Protein AF-A0A925KV18-F1 (afdb_monomer_lite)

Radius of gyration: 25.01 Å; chains: 1; bounding box: 55×24×75 Å

Structure (mmCIF, N/CA/C/O backbone):
data_AF-A0A925KV18-F1
#
_entry.id   AF-A0A925KV18-F1
#
loop_
_atom_site.group_PDB
_atom_site.id
_atom_site.type_symbol
_atom_site.label_atom_id
_atom_site.label_alt_id
_atom_site.label_comp_id
_atom_site.label_asym_id
_atom_site.label_entity_id
_atom_site.label_seq_id
_atom_site.pdbx_PDB_ins_code
_atom_site.Cartn_x
_atom_site.Cartn_y
_atom_site.Cartn_z
_atom_site.occupancy
_atom_site.B_iso_or_equiv
_atom_site.auth_seq_id
_atom_site.auth_comp_id
_atom_site.auth_asym_id
_atom_site.auth_atom_id
_atom_site.pdbx_PDB_model_num
ATOM 1 N N . MET A 1 1 ? -30.798 6.979 -1.881 1.00 55.16 1 MET A N 1
ATOM 2 C CA . MET A 1 1 ? -29.354 7.297 -1.995 1.00 55.16 1 MET A CA 1
ATOM 3 C C . MET A 1 1 ? -28.485 6.594 -0.942 1.00 55.16 1 MET A C 1
ATOM 5 O O . MET A 1 1 ? -27.415 6.142 -1.318 1.00 55.16 1 MET A O 1
ATOM 9 N N . LYS A 1 2 ? -28.933 6.405 0.317 1.00 57.59 2 LYS A N 1
ATOM 10 C CA . LYS A 1 2 ? -28.170 5.677 1.364 1.00 57.59 2 LYS A CA 1
ATOM 11 C C . LYS A 1 2 ? -27.726 4.251 0.977 1.00 57.59 2 LYS A C 1
ATOM 13 O O . LYS A 1 2 ? -26.569 3.913 1.178 1.00 57.59 2 LYS A O 1
ATOM 18 N N . ASN A 1 3 ? -28.582 3.486 0.293 1.00 68.75 3 ASN A N 1
ATOM 19 C CA . ASN A 1 3 ? -28.253 2.116 -0.140 1.00 68.75 3 ASN A CA 1
ATOM 20 C C . ASN A 1 3 ? -27.078 2.021 -1.129 1.00 68.75 3 ASN A C 1
ATOM 22 O O . ASN A 1 3 ? -26.463 0.965 -1.239 1.00 68.75 3 ASN A O 1
ATOM 26 N N . PHE A 1 4 ? -26.787 3.085 -1.887 1.00 78.06 4 PHE A N 1
ATOM 27 C CA . PHE A 1 4 ? -25.653 3.084 -2.814 1.00 78.06 4 PHE A CA 1
ATOM 28 C C . PHE A 1 4 ? -24.344 3.359 -2.075 1.00 78.06 4 PHE A C 1
ATOM 30 O O . PHE A 1 4 ? -23.374 2.649 -2.305 1.00 78.06 4 PHE A O 1
ATOM 37 N N . ALA A 1 5 ? -24.347 4.321 -1.147 1.00 78.38 5 ALA A N 1
ATOM 38 C CA . ALA A 1 5 ? -23.190 4.627 -0.307 1.00 78.38 5 ALA A CA 1
ATOM 39 C C . ALA A 1 5 ? -22.775 3.417 0.545 1.00 78.38 5 ALA A C 1
ATOM 41 O O . ALA A 1 5 ? -21.623 3.013 0.478 1.00 78.38 5 ALA A O 1
ATOM 42 N N . GLN A 1 6 ? -23.730 2.753 1.209 1.00 80.44 6 GLN A N 1
ATOM 43 C CA . GLN A 1 6 ? -23.456 1.540 1.995 1.00 80.44 6 GLN A CA 1
ATOM 44 C C . GLN A 1 6 ? -22.924 0.389 1.128 1.00 80.44 6 GLN A C 1
ATOM 46 O O . GLN A 1 6 ? -21.993 -0.313 1.508 1.00 80.44 6 GLN A O 1
ATOM 51 N N . LYS A 1 7 ? -23.465 0.198 -0.086 1.00 78.06 7 LYS A N 1
ATOM 52 C CA . LYS A 1 7 ? -22.910 -0.792 -1.024 1.00 78.06 7 LYS A CA 1
ATOM 53 C C . LYS A 1 7 ? -21.489 -0.446 -1.467 1.00 78.06 7 LYS A C 1
ATOM 55 O O . LYS A 1 7 ? -20.700 -1.362 -1.691 1.00 78.06 7 LYS A O 1
ATOM 60 N N . LEU A 1 8 ? -21.181 0.840 -1.625 1.00 85.69 8 LEU A N 1
ATOM 61 C CA . LEU A 1 8 ? -19.851 1.306 -2.003 1.00 85.69 8 LEU A CA 1
ATOM 62 C C . LEU A 1 8 ? -18.850 1.095 -0.862 1.00 85.69 8 LEU A C 1
ATOM 64 O O . LEU A 1 8 ? -17.759 0.600 -1.121 1.00 85.69 8 LEU A O 1
ATOM 68 N N . GLU A 1 9 ? -19.246 1.400 0.376 1.00 84.56 9 GLU A N 1
ATOM 69 C CA . GLU A 1 9 ? -18.465 1.145 1.594 1.00 84.56 9 GLU A CA 1
ATOM 70 C C . GLU A 1 9 ? -18.148 -0.347 1.730 1.00 84.56 9 GLU A C 1
ATOM 72 O O . GLU A 1 9 ? -16.980 -0.722 1.764 1.00 84.56 9 GLU A O 1
ATOM 77 N N . LEU A 1 10 ? -19.156 -1.221 1.643 1.00 83.31 10 LEU A N 1
ATOM 78 C CA . LEU A 1 10 ? -18.960 -2.674 1.729 1.00 83.31 10 LEU A CA 1
ATOM 79 C C . LEU A 1 10 ? -18.081 -3.235 0.598 1.00 83.31 10 LEU A C 1
ATOM 81 O O . LEU A 1 10 ? -17.329 -4.195 0.790 1.00 83.31 10 LEU A O 1
ATOM 85 N N . PHE A 1 11 ? -18.180 -2.676 -0.613 1.00 86.81 11 PHE A N 1
ATOM 86 C CA . PHE A 1 11 ? -17.309 -3.065 -1.723 1.00 86.81 11 PHE A CA 1
ATOM 87 C C . PHE A 1 11 ? -15.871 -2.594 -1.497 1.00 86.81 11 PHE A C 1
ATOM 89 O O . PHE A 1 11 ? -14.934 -3.362 -1.722 1.00 86.81 11 PHE A O 1
ATOM 96 N N . PHE A 1 12 ? -15.698 -1.357 -1.032 1.00 82.62 12 PHE A N 1
ATOM 97 C CA . PHE A 1 12 ? -14.399 -0.786 -0.710 1.00 82.62 12 PHE A CA 1
ATOM 98 C C . PHE A 1 12 ? -13.718 -1.568 0.412 1.00 82.62 12 PHE A C 1
ATOM 100 O O . PHE A 1 12 ? -12.578 -1.984 0.237 1.00 82.62 12 PHE A O 1
ATOM 107 N N . GLU A 1 13 ? -14.419 -1.883 1.500 1.00 82.06 13 GLU A N 1
ATOM 108 C CA . GLU A 1 13 ? -13.896 -2.715 2.589 1.00 82.06 13 GLU A CA 1
ATOM 109 C C . GLU A 1 13 ? -13.455 -4.097 2.091 1.00 82.06 13 GLU A C 1
ATOM 111 O O . GLU A 1 13 ? -12.359 -4.561 2.416 1.00 82.06 13 GLU A O 1
ATOM 116 N N . LYS A 1 14 ? -14.257 -4.758 1.244 1.00 78.94 14 LYS A N 1
ATOM 117 C CA . LYS A 1 14 ? -13.860 -6.037 0.629 1.00 78.94 14 LYS A CA 1
ATOM 118 C C . LYS A 1 14 ? -12.624 -5.890 -0.252 1.00 78.94 14 LYS A C 1
ATOM 120 O O . LYS A 1 14 ? -11.725 -6.727 -0.176 1.00 78.94 14 LYS A O 1
ATOM 125 N N . PHE A 1 15 ? -12.561 -4.845 -1.070 1.00 80.44 15 PHE A N 1
ATOM 126 C CA . PHE A 1 15 ? -11.419 -4.574 -1.937 1.00 80.44 15 PHE A CA 1
ATOM 127 C C . PHE A 1 15 ? -10.148 -4.284 -1.133 1.00 80.44 15 PHE A C 1
ATOM 129 O O . PHE A 1 15 ? -9.087 -4.828 -1.443 1.00 80.44 15 PHE A O 1
ATOM 136 N N . VAL A 1 16 ? -10.254 -3.478 -0.078 1.00 78.56 16 VAL A N 1
ATOM 137 C CA . VAL A 1 16 ? -9.155 -3.163 0.836 1.00 78.56 16 VAL A CA 1
ATOM 138 C C . VAL A 1 16 ? -8.681 -4.429 1.539 1.00 78.56 16 VAL A C 1
ATOM 140 O O . VAL A 1 16 ? -7.486 -4.701 1.527 1.00 78.56 16 VAL A O 1
ATOM 143 N N . ASN A 1 17 ? -9.583 -5.270 2.049 1.00 76.50 17 ASN A N 1
ATOM 144 C CA . ASN A 1 17 ? -9.221 -6.534 2.699 1.00 76.50 17 ASN A CA 1
ATOM 145 C C . ASN A 1 17 ? -8.517 -7.517 1.753 1.00 76.50 17 ASN A C 1
ATOM 147 O O . ASN A 1 17 ? -7.535 -8.163 2.130 1.00 76.50 17 ASN A O 1
ATOM 151 N N . VAL A 1 18 ? -8.986 -7.619 0.506 1.00 76.88 18 VAL A N 1
ATOM 152 C CA . VAL A 1 18 ? -8.312 -8.415 -0.529 1.00 76.88 18 VAL A CA 1
ATOM 153 C C . VAL A 1 18 ? -6.940 -7.822 -0.842 1.00 76.88 18 VAL A C 1
ATOM 155 O O . VAL A 1 18 ? -5.954 -8.555 -0.865 1.00 76.88 18 VAL A O 1
ATOM 158 N N . SER A 1 19 ? -6.857 -6.504 -1.011 1.00 72.75 19 SER A N 1
ATOM 159 C CA . SER A 1 19 ? -5.605 -5.798 -1.280 1.00 72.75 19 SER A CA 1
ATOM 160 C C . SER A 1 19 ? -4.603 -6.015 -0.148 1.00 72.75 19 SER A C 1
ATOM 162 O O . SER A 1 19 ? -3.498 -6.469 -0.409 1.00 72.75 19 SER A O 1
ATOM 164 N N . LEU A 1 20 ? -4.982 -5.812 1.112 1.00 69.88 20 LEU A N 1
ATOM 165 C CA . LEU A 1 20 ? -4.115 -6.036 2.273 1.00 69.88 20 LEU A CA 1
ATOM 166 C C . LEU A 1 20 ? -3.562 -7.466 2.312 1.00 69.88 20 LEU A C 1
ATOM 168 O O . LEU A 1 20 ? -2.373 -7.667 2.564 1.00 69.88 20 LEU A O 1
ATOM 172 N N . ARG A 1 21 ? -4.391 -8.464 1.983 1.00 69.56 21 ARG A N 1
ATOM 173 C CA . ARG A 1 21 ? -3.962 -9.868 1.909 1.00 69.56 21 ARG A CA 1
ATOM 174 C C . ARG A 1 21 ? -2.982 -10.121 0.763 1.00 69.56 21 ARG A C 1
ATOM 176 O O . ARG A 1 21 ? -2.016 -10.862 0.939 1.00 69.56 21 ARG A O 1
ATOM 183 N N . VAL A 1 22 ? -3.226 -9.521 -0.400 1.00 68.19 22 VAL A N 1
ATOM 184 C CA . VAL A 1 22 ? -2.377 -9.670 -1.589 1.00 68.19 22 VAL A CA 1
ATOM 185 C C . VAL A 1 22 ? -1.057 -8.919 -1.405 1.00 68.19 22 VAL A C 1
ATOM 187 O O . VAL A 1 22 ? 0.006 -9.522 -1.518 1.00 68.19 22 VAL A O 1
ATOM 190 N N . TYR A 1 23 ? -1.087 -7.637 -1.045 1.00 67.81 23 TYR A N 1
ATOM 191 C CA . TYR A 1 23 ? 0.106 -6.810 -0.836 1.00 67.81 23 TYR A CA 1
ATOM 192 C C . TYR A 1 23 ? 0.955 -7.274 0.358 1.00 67.81 23 TYR A C 1
ATOM 194 O O . TYR A 1 23 ? 2.176 -7.152 0.322 1.00 67.81 23 TYR A O 1
ATOM 202 N N . GLY A 1 24 ? 0.348 -7.876 1.387 1.00 62.50 24 GLY A N 1
ATOM 203 C CA . GLY A 1 24 ? 1.074 -8.463 2.517 1.00 62.50 24 GLY A CA 1
ATOM 204 C C . GLY A 1 24 ? 1.784 -9.791 2.211 1.00 62.50 24 GLY A C 1
ATOM 205 O O . GLY A 1 24 ? 2.579 -10.261 3.030 1.00 62.50 24 GLY A O 1
ATOM 206 N N . SER A 1 25 ? 1.515 -10.411 1.056 1.00 70.62 25 SER A N 1
ATOM 207 C CA . SER A 1 25 ? 2.055 -11.725 0.699 1.00 70.62 25 SER A CA 1
ATOM 208 C C . SER A 1 25 ? 3.482 -11.642 0.133 1.00 70.62 25 SER A C 1
ATOM 210 O O . SER A 1 25 ? 3.762 -10.799 -0.723 1.00 70.62 25 SER A O 1
ATOM 212 N N . PRO A 1 26 ? 4.395 -12.564 0.513 1.00 69.00 26 PRO A N 1
ATOM 213 C CA . PRO A 1 26 ? 5.722 -12.672 -0.104 1.00 69.00 26 PRO A CA 1
ATOM 214 C C . PRO A 1 26 ? 5.672 -12.938 -1.619 1.00 69.00 26 PRO A C 1
ATOM 216 O O . PRO A 1 26 ? 6.634 -12.636 -2.321 1.00 69.00 26 PRO A O 1
ATOM 219 N N . PHE A 1 27 ? 4.555 -13.460 -2.134 1.00 70.88 27 PHE A N 1
ATOM 220 C CA . PHE A 1 27 ? 4.361 -13.712 -3.563 1.00 70.88 27 PHE A CA 1
ATOM 221 C C . PHE A 1 27 ? 4.346 -12.420 -4.395 1.00 70.88 27 PHE A C 1
ATOM 223 O O . PHE A 1 27 ? 4.908 -12.370 -5.487 1.00 70.88 27 PHE A O 1
ATOM 230 N N . THR A 1 28 ? 3.778 -11.344 -3.854 1.00 71.62 28 THR A N 1
ATOM 231 C CA . THR A 1 28 ? 3.675 -10.052 -4.545 1.00 71.62 28 THR A CA 1
ATOM 232 C C . THR A 1 28 ? 5.039 -9.376 -4.672 1.00 71.62 28 THR A C 1
ATOM 234 O O . THR A 1 28 ? 5.347 -8.789 -5.707 1.00 71.62 28 THR A O 1
ATOM 237 N N . PHE A 1 29 ? 5.907 -9.549 -3.671 1.00 75.81 29 PHE A N 1
ATOM 238 C CA . PHE A 1 29 ? 7.304 -9.122 -3.752 1.00 75.81 29 PHE A CA 1
ATOM 239 C C . PHE A 1 29 ? 8.056 -9.844 -4.879 1.00 75.81 29 PHE A C 1
ATOM 241 O O . PHE A 1 29 ? 8.775 -9.207 -5.644 1.00 75.81 29 PHE A O 1
ATOM 248 N N . LEU A 1 30 ? 7.860 -11.160 -5.023 1.00 80.19 30 LEU A N 1
ATOM 249 C CA . LEU A 1 30 ? 8.496 -11.935 -6.091 1.00 80.19 30 LEU A CA 1
ATOM 250 C C . LEU A 1 30 ? 8.049 -11.456 -7.481 1.00 80.19 30 LEU A C 1
ATOM 252 O O . LEU A 1 30 ? 8.888 -11.264 -8.358 1.00 80.19 30 LEU A O 1
ATOM 256 N N . ILE A 1 31 ? 6.749 -11.200 -7.666 1.00 81.25 31 ILE A N 1
ATOM 257 C CA . ILE A 1 31 ? 6.211 -10.634 -8.913 1.00 81.25 31 ILE A CA 1
ATOM 258 C C . ILE A 1 31 ? 6.831 -9.263 -9.209 1.00 81.25 31 ILE A C 1
ATOM 260 O O . ILE A 1 31 ? 7.224 -9.007 -10.345 1.00 81.25 31 ILE A O 1
ATOM 264 N N . ALA A 1 32 ? 6.955 -8.396 -8.201 1.00 78.56 32 ALA A N 1
ATOM 265 C CA . ALA A 1 32 ? 7.554 -7.075 -8.366 1.00 78.56 32 ALA A CA 1
ATOM 266 C C . ALA A 1 32 ? 9.021 -7.157 -8.812 1.00 78.56 32 ALA A C 1
ATOM 268 O O . ALA A 1 32 ?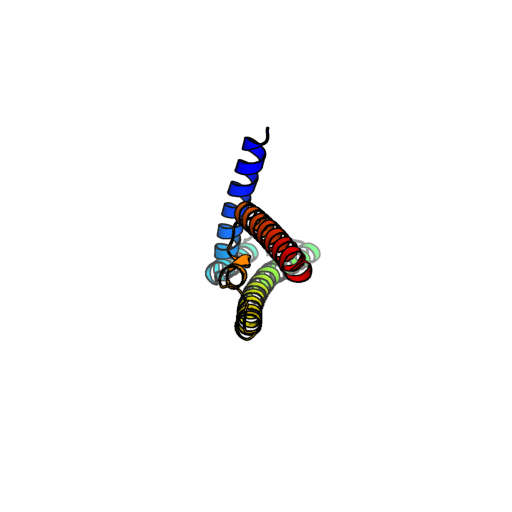 9.425 -6.451 -9.735 1.00 78.56 32 ALA A O 1
ATOM 269 N N . VAL A 1 33 ? 9.805 -8.060 -8.214 1.00 82.81 33 VAL A N 1
ATOM 270 C CA . VAL A 1 33 ? 11.197 -8.305 -8.622 1.00 82.81 33 VAL A CA 1
ATOM 271 C C . VAL A 1 33 ? 11.262 -8.803 -10.066 1.00 82.81 33 VAL A C 1
ATOM 273 O O . VAL A 1 33 ? 12.060 -8.290 -10.847 1.00 82.81 33 VAL A O 1
ATOM 276 N N . ILE A 1 34 ? 10.401 -9.750 -10.450 1.00 87.50 34 ILE A N 1
ATOM 277 C CA . ILE A 1 34 ? 10.336 -10.252 -11.830 1.00 87.50 34 ILE A CA 1
ATOM 278 C C . ILE A 1 34 ? 9.997 -9.119 -12.806 1.00 87.50 34 ILE A C 1
ATOM 280 O O . ILE A 1 34 ? 10.632 -9.017 -13.852 1.00 87.50 34 ILE A O 1
ATOM 284 N N . MET A 1 35 ? 9.049 -8.241 -12.462 1.00 84.88 35 MET A N 1
ATOM 285 C CA . MET A 1 35 ? 8.707 -7.080 -13.289 1.00 84.88 35 MET A CA 1
ATOM 286 C C . MET 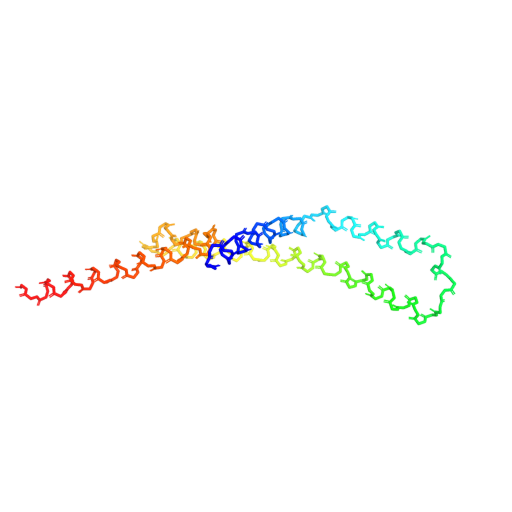A 1 35 ? 9.889 -6.125 -13.472 1.00 84.88 35 MET A C 1
ATOM 288 O O . MET A 1 35 ? 10.147 -5.695 -14.595 1.00 84.88 35 MET A O 1
ATOM 292 N N . VAL A 1 36 ? 10.630 -5.827 -12.401 1.00 83.75 36 VAL A N 1
ATOM 293 C CA . VAL A 1 36 ? 11.835 -4.984 -12.469 1.00 83.75 36 VAL A CA 1
ATOM 294 C C . VAL A 1 36 ? 12.896 -5.622 -13.370 1.00 83.75 36 VAL A C 1
ATOM 296 O O . VAL A 1 36 ? 13.443 -4.956 -14.246 1.00 83.75 36 VAL A O 1
ATOM 299 N N . VAL A 1 37 ? 13.154 -6.924 -13.214 1.00 86.00 37 VAL A N 1
ATOM 300 C CA . VAL A 1 37 ? 14.125 -7.651 -14.049 1.00 86.00 37 VAL A CA 1
ATOM 301 C C . VAL A 1 37 ? 13.691 -7.672 -15.517 1.00 86.00 37 VAL A C 1
ATOM 303 O O . VAL A 1 37 ? 14.515 -7.433 -16.401 1.00 86.00 37 VAL A O 1
ATOM 306 N N . ALA A 1 38 ? 12.407 -7.910 -15.790 1.00 86.56 38 ALA A N 1
ATOM 307 C CA . ALA A 1 38 ? 11.855 -7.896 -17.143 1.00 86.56 38 ALA A CA 1
ATOM 308 C C . ALA A 1 38 ? 11.968 -6.508 -17.796 1.00 86.56 38 ALA A C 1
ATOM 310 O O . ALA A 1 38 ? 12.328 -6.405 -18.969 1.00 86.56 38 ALA A O 1
ATOM 311 N N . TYR A 1 39 ? 11.728 -5.439 -17.030 1.00 82.31 39 TYR A N 1
ATOM 312 C CA . TYR A 1 39 ? 11.880 -4.066 -17.504 1.00 82.31 39 TYR A CA 1
ATOM 313 C C . TYR A 1 39 ? 13.328 -3.762 -17.904 1.00 82.31 39 TYR A C 1
ATOM 315 O O . TYR A 1 39 ? 13.583 -3.361 -19.038 1.00 82.31 39 TYR A O 1
ATOM 323 N N . VAL A 1 40 ? 14.291 -4.043 -17.021 1.00 79.00 40 VAL A N 1
ATOM 324 C CA . VAL A 1 40 ? 15.723 -3.799 -17.283 1.00 79.00 40 VAL A CA 1
ATOM 325 C C . VAL A 1 40 ? 16.255 -4.666 -18.433 1.00 79.00 40 VAL A C 1
ATOM 327 O O . VAL A 1 40 ? 17.121 -4.233 -19.188 1.00 79.00 40 VAL A O 1
ATOM 330 N N . SER A 1 41 ? 15.703 -5.869 -18.619 1.00 82.88 41 SER A N 1
ATOM 331 C CA . SER A 1 41 ? 16.067 -6.772 -19.724 1.00 82.88 41 SER A CA 1
ATOM 332 C C . SER A 1 41 ? 15.488 -6.345 -21.081 1.00 82.88 41 SER A C 1
ATOM 334 O O . SER A 1 41 ? 15.783 -6.970 -22.101 1.00 82.88 41 SER A O 1
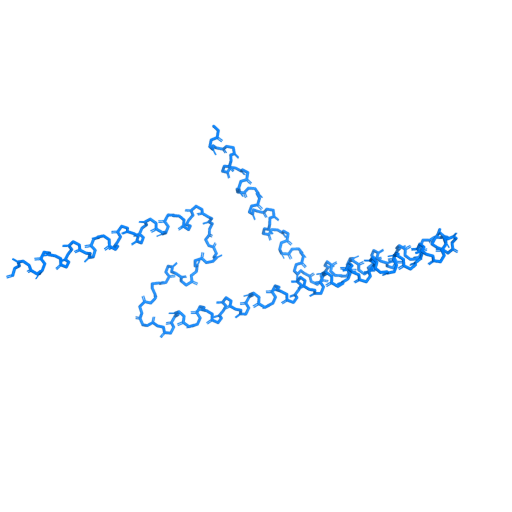ATOM 336 N N . THR A 1 42 ? 14.652 -5.303 -21.126 1.00 84.25 42 THR A N 1
ATOM 337 C CA . THR A 1 42 ? 14.015 -4.853 -22.365 1.00 84.25 42 THR A CA 1
ATOM 338 C C . THR A 1 42 ? 15.055 -4.212 -23.302 1.00 84.25 42 THR A C 1
ATOM 340 O O . THR A 1 42 ? 15.756 -3.286 -22.891 1.00 84.25 42 THR A O 1
ATOM 343 N N . PRO A 1 43 ? 15.138 -4.611 -24.591 1.00 74.69 43 PRO A N 1
ATOM 344 C CA . PRO A 1 43 ? 16.186 -4.168 -25.528 1.00 74.69 43 PRO A CA 1
ATOM 345 C C . PRO A 1 43 ? 16.301 -2.648 -25.741 1.00 74.69 43 PRO A C 1
ATOM 347 O O . PRO A 1 43 ? 17.317 -2.165 -26.239 1.00 74.69 43 PRO A O 1
ATOM 350 N N . GLY A 1 44 ? 15.254 -1.889 -25.403 1.00 72.50 44 GLY A N 1
ATOM 351 C CA . GLY A 1 44 ? 15.227 -0.427 -25.484 1.00 72.50 44 GLY A CA 1
ATOM 352 C C . GLY A 1 44 ? 15.908 0.291 -24.315 1.00 72.50 44 GLY A C 1
ATOM 353 O O . GLY A 1 44 ? 16.239 1.464 -24.463 1.00 72.50 44 GLY A O 1
ATOM 354 N N . PHE A 1 45 ? 16.161 -0.393 -23.194 1.00 70.00 45 PHE A N 1
ATOM 355 C CA . PHE A 1 45 ? 16.706 0.212 -21.974 1.00 70.00 45 PHE A CA 1
ATOM 356 C C . PHE A 1 45 ? 18.108 0.805 -22.194 1.00 70.00 45 PHE A C 1
ATOM 358 O O . PHE A 1 45 ? 18.389 1.936 -21.815 1.00 70.00 45 PHE A O 1
ATOM 365 N N . TYR A 1 46 ? 18.970 0.098 -22.929 1.00 69.56 46 TYR A N 1
ATOM 366 C CA . TYR A 1 46 ? 20.349 0.534 -23.191 1.00 69.56 46 TYR A CA 1
ATOM 367 C C . TYR A 1 46 ? 20.487 1.638 -24.250 1.00 69.56 46 TYR A C 1
ATOM 369 O O . TYR A 1 46 ? 21.587 2.147 -24.453 1.00 69.56 46 TYR A O 1
ATOM 377 N N . ARG A 1 47 ? 19.402 2.011 -24.943 1.00 77.25 47 ARG A N 1
ATOM 378 C CA . ARG A 1 47 ? 19.407 3.127 -25.910 1.00 77.25 47 ARG A CA 1
ATOM 379 C C . ARG A 1 47 ? 18.958 4.454 -25.296 1.00 77.25 47 ARG A C 1
ATOM 381 O O . ARG A 1 47 ? 18.935 5.459 -26.002 1.00 77.25 47 ARG A O 1
ATOM 388 N N . GLN A 1 48 ? 18.559 4.457 -24.025 1.00 78.94 48 GLN A N 1
ATOM 389 C CA . GLN A 1 48 ? 18.068 5.648 -23.339 1.00 78.94 48 GLN A CA 1
ATOM 390 C C . GLN A 1 48 ? 19.209 6.551 -22.857 1.00 78.94 48 GLN A C 1
ATOM 392 O O . GLN A 1 48 ? 20.354 6.123 -22.712 1.00 78.94 48 GLN A O 1
ATOM 397 N N . SER A 1 49 ? 18.888 7.823 -22.605 1.00 86.75 49 SER A N 1
ATOM 398 C CA . SER A 1 49 ? 19.850 8.767 -22.039 1.00 86.75 49 SER A CA 1
ATOM 399 C C . SER A 1 49 ? 20.236 8.363 -20.610 1.00 86.75 49 SER A C 1
ATOM 401 O O . SER A 1 49 ? 19.440 7.769 -19.880 1.00 86.75 49 SER A O 1
ATOM 403 N N . THR A 1 50 ? 21.439 8.735 -20.163 1.00 86.19 50 THR A N 1
ATOM 404 C CA . THR A 1 50 ? 21.907 8.452 -18.793 1.00 86.19 50 THR A CA 1
ATOM 405 C C . THR A 1 50 ? 20.943 8.981 -17.722 1.00 86.19 50 THR A C 1
ATOM 407 O O . THR A 1 50 ? 20.777 8.357 -16.675 1.00 86.19 50 THR A O 1
ATOM 410 N N . HIS A 1 51 ? 20.274 10.108 -17.988 1.00 88.12 51 HIS A N 1
ATOM 411 C CA . HIS A 1 51 ? 19.272 10.678 -17.085 1.00 88.12 51 HIS A CA 1
ATOM 412 C C . HIS A 1 51 ? 18.029 9.788 -16.948 1.00 88.12 51 HIS A C 1
ATOM 414 O O . HIS A 1 51 ? 17.514 9.628 -15.841 1.00 88.12 51 HIS A O 1
ATOM 420 N N . ASP A 1 52 ? 17.566 9.192 -18.047 1.00 84.38 52 ASP A N 1
ATOM 421 C CA . ASP A 1 52 ? 16.405 8.298 -18.046 1.00 84.38 52 ASP A CA 1
ATOM 422 C C . ASP A 1 52 ? 16.706 6.989 -17.313 1.00 84.38 52 ASP A C 1
ATOM 424 O O . ASP A 1 52 ? 15.927 6.574 -16.456 1.00 84.38 52 ASP A O 1
ATOM 428 N N . ILE A 1 53 ? 17.881 6.402 -17.566 1.00 85.12 53 ILE A N 1
ATOM 429 C CA . ILE A 1 53 ? 18.333 5.176 -16.894 1.00 85.12 53 ILE A CA 1
ATOM 430 C C . ILE A 1 53 ? 18.366 5.380 -15.376 1.00 85.12 53 ILE A C 1
ATOM 432 O O . ILE A 1 53 ? 17.900 4.528 -14.618 1.00 85.12 53 ILE A O 1
ATOM 436 N N . LEU A 1 54 ? 18.884 6.524 -14.917 1.00 88.00 54 LEU A N 1
ATOM 437 C CA . LEU A 1 54 ? 18.960 6.820 -13.491 1.00 88.00 54 LEU A CA 1
ATOM 438 C C . LEU A 1 54 ? 17.564 6.937 -12.864 1.00 88.00 54 LEU A C 1
ATOM 440 O O . LEU A 1 54 ? 17.317 6.340 -11.815 1.00 88.00 54 LEU A O 1
ATOM 444 N N . ARG A 1 55 ? 16.639 7.659 -13.512 1.00 89.06 55 ARG A N 1
ATOM 445 C CA . ARG A 1 55 ? 15.246 7.787 -13.052 1.00 89.06 55 ARG A CA 1
ATOM 446 C C . ARG A 1 55 ? 14.578 6.420 -12.919 1.00 89.06 55 ARG A C 1
ATOM 448 O O . ARG A 1 55 ? 13.936 6.154 -11.904 1.00 89.06 55 ARG A O 1
ATOM 455 N N . ASP A 1 56 ? 14.745 5.560 -13.914 1.00 88.12 56 ASP A N 1
ATOM 456 C CA . ASP A 1 56 ? 14.106 4.248 -13.944 1.00 88.12 56 ASP A CA 1
ATOM 457 C C . ASP A 1 56 ? 14.680 3.305 -12.874 1.00 88.12 56 ASP A C 1
ATOM 459 O O . ASP A 1 56 ? 13.928 2.572 -12.228 1.00 88.12 56 ASP A O 1
ATOM 463 N N . ILE A 1 57 ? 15.990 3.375 -12.603 1.00 86.44 57 ILE A N 1
ATOM 464 C CA . ILE A 1 57 ? 16.623 2.655 -11.486 1.00 86.44 57 ILE A CA 1
ATOM 465 C C . ILE A 1 57 ? 16.046 3.123 -10.147 1.00 86.44 57 ILE A C 1
ATOM 467 O O . ILE A 1 57 ? 15.655 2.290 -9.325 1.00 86.44 57 ILE A O 1
ATOM 471 N N . PHE A 1 58 ? 15.953 4.438 -9.924 1.00 90.75 58 PHE A N 1
ATOM 472 C CA . PHE A 1 58 ? 15.340 4.978 -8.708 1.00 90.75 58 PHE A CA 1
ATOM 473 C C . PHE A 1 58 ? 13.888 4.519 -8.560 1.00 90.75 58 PHE A C 1
ATOM 475 O O . PHE A 1 58 ? 13.498 4.094 -7.474 1.00 90.75 58 PHE A O 1
ATOM 482 N N . LEU A 1 59 ? 13.113 4.518 -9.648 1.00 89.38 59 LEU A N 1
ATOM 483 C CA . LEU A 1 59 ? 11.732 4.041 -9.642 1.00 89.38 59 LEU A CA 1
ATOM 484 C C . LEU A 1 59 ? 11.647 2.557 -9.256 1.00 89.38 59 LEU A C 1
ATOM 486 O O . LEU A 1 59 ? 10.830 2.194 -8.409 1.00 89.38 59 LEU A O 1
ATOM 490 N N . CYS A 1 60 ? 12.521 1.709 -9.805 1.00 87.25 60 CYS A N 1
ATOM 491 C CA . CYS A 1 60 ? 12.593 0.290 -9.450 1.00 87.25 60 CYS A CA 1
ATOM 492 C C . CYS A 1 60 ? 12.917 0.089 -7.960 1.00 87.25 60 CYS A C 1
ATOM 494 O O . CYS A 1 60 ? 12.244 -0.691 -7.280 1.00 87.25 60 CYS A O 1
ATOM 496 N N . ILE A 1 61 ? 13.904 0.821 -7.430 1.00 86.81 61 ILE A N 1
ATOM 497 C CA . ILE A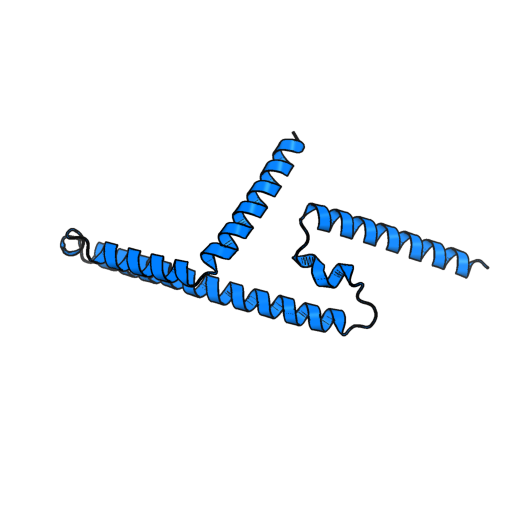 1 61 ? 14.274 0.774 -6.006 1.00 86.81 61 ILE A CA 1
ATOM 498 C C . ILE A 1 61 ? 13.099 1.220 -5.131 1.00 86.81 61 ILE A C 1
ATOM 500 O O . ILE A 1 61 ? 12.790 0.563 -4.133 1.00 86.81 61 ILE A O 1
ATOM 504 N N . SER A 1 62 ? 12.420 2.308 -5.497 1.00 90.31 62 SER A N 1
ATOM 505 C CA . SER A 1 62 ? 11.247 2.805 -4.776 1.00 90.31 62 SER A CA 1
ATOM 506 C C . SER A 1 62 ? 10.104 1.792 -4.775 1.00 90.31 62 SER A C 1
ATOM 508 O O . SER A 1 62 ? 9.516 1.558 -3.720 1.00 90.31 62 SER A O 1
ATOM 510 N N . PHE A 1 63 ? 9.828 1.138 -5.906 1.00 85.25 63 PHE A N 1
ATOM 511 C CA . PHE A 1 63 ? 8.816 0.083 -5.993 1.00 85.25 63 PHE A CA 1
ATOM 512 C C . PHE A 1 63 ? 9.122 -1.069 -5.036 1.00 85.25 63 PHE A C 1
ATOM 514 O O . PHE A 1 63 ? 8.270 -1.444 -4.232 1.00 85.25 63 PHE A O 1
ATOM 521 N N . ILE A 1 64 ? 10.351 -1.590 -5.065 1.00 83.81 64 ILE A N 1
ATOM 522 C CA . ILE A 1 64 ? 10.790 -2.663 -4.160 1.00 83.81 64 ILE A CA 1
ATOM 523 C C . ILE A 1 64 ? 10.678 -2.214 -2.695 1.00 83.81 64 ILE A C 1
ATOM 525 O O . ILE A 1 64 ? 10.151 -2.948 -1.855 1.00 83.81 64 ILE A O 1
ATOM 529 N N . SER A 1 65 ? 11.128 -0.995 -2.391 1.00 86.06 65 SER A N 1
ATOM 530 C CA . SER A 1 65 ? 11.074 -0.423 -1.042 1.00 86.06 65 SER A CA 1
ATOM 531 C C . SER A 1 65 ? 9.641 -0.324 -0.531 1.00 86.06 65 SER A C 1
ATOM 533 O O . SER A 1 65 ? 9.390 -0.655 0.623 1.00 86.06 65 SER A O 1
ATOM 535 N N . PHE A 1 66 ? 8.687 0.052 -1.385 1.00 86.38 66 PHE A N 1
ATOM 536 C CA . PHE A 1 66 ? 7.276 0.122 -1.019 1.00 86.38 66 PHE A CA 1
ATOM 537 C C . PHE A 1 66 ? 6.739 -1.238 -0.553 1.00 86.38 66 PHE A C 1
ATOM 539 O O . PHE A 1 66 ? 6.092 -1.304 0.488 1.00 86.38 66 PHE A O 1
ATOM 546 N N . PHE A 1 67 ? 7.088 -2.338 -1.229 1.00 82.19 67 PHE A N 1
ATOM 547 C CA . PHE A 1 67 ? 6.707 -3.689 -0.787 1.00 82.19 67 PHE A CA 1
ATOM 548 C C . PHE A 1 67 ? 7.352 -4.091 0.543 1.00 82.19 67 PHE A C 1
ATOM 550 O O . PHE A 1 67 ? 6.692 -4.677 1.404 1.00 82.19 67 PHE A O 1
ATOM 557 N N . ILE A 1 68 ? 8.637 -3.774 0.737 1.00 80.75 68 ILE A N 1
ATOM 558 C CA . ILE A 1 68 ? 9.332 -4.037 2.008 1.00 80.75 68 ILE A CA 1
ATOM 559 C C . ILE A 1 68 ? 8.640 -3.278 3.144 1.00 80.75 68 ILE A C 1
ATOM 561 O O . ILE A 1 68 ? 8.341 -3.858 4.189 1.00 80.75 68 ILE A O 1
ATOM 565 N N . ILE A 1 69 ? 8.345 -2.001 2.908 1.00 85.06 69 ILE A N 1
ATOM 566 C CA . ILE A 1 69 ? 7.660 -1.113 3.841 1.00 85.06 69 ILE A CA 1
ATOM 567 C C . ILE A 1 69 ? 6.263 -1.657 4.168 1.00 85.06 69 ILE A C 1
ATOM 569 O O . ILE A 1 69 ? 5.940 -1.811 5.343 1.00 85.06 69 ILE A O 1
ATOM 573 N N . GLN A 1 70 ? 5.465 -2.042 3.168 1.00 81.38 70 GLN A N 1
ATOM 574 C CA . GLN A 1 70 ? 4.141 -2.648 3.366 1.00 81.38 70 GLN A CA 1
ATOM 575 C C . GLN A 1 70 ? 4.204 -3.913 4.230 1.00 81.38 70 GLN A C 1
ATOM 577 O O . GLN A 1 70 ? 3.426 -4.063 5.173 1.00 81.38 70 GLN A O 1
ATOM 582 N N . LYS A 1 71 ? 5.156 -4.814 3.957 1.00 80.19 71 LYS A N 1
ATOM 583 C CA . LYS A 1 71 ? 5.335 -6.045 4.739 1.00 80.19 71 LYS A CA 1
ATOM 584 C C . LYS A 1 71 ? 5.760 -5.753 6.180 1.00 80.19 71 LYS A C 1
ATOM 586 O O . LYS A 1 71 ? 5.262 -6.399 7.105 1.00 80.19 71 LYS A O 1
ATOM 591 N N . ALA A 1 72 ? 6.665 -4.795 6.376 1.00 80.75 72 ALA A N 1
ATOM 592 C CA . ALA A 1 72 ? 7.106 -4.367 7.699 1.00 80.75 72 ALA A CA 1
ATOM 593 C C . ALA A 1 72 ? 5.952 -3.744 8.499 1.00 80.75 72 ALA A C 1
ATOM 595 O O . ALA A 1 72 ? 5.738 -4.130 9.648 1.00 80.75 72 ALA A O 1
ATOM 596 N N . PHE A 1 73 ? 5.163 -2.863 7.875 1.00 80.94 73 PHE A N 1
ATOM 597 C CA . PHE A 1 73 ? 3.977 -2.266 8.488 1.00 80.94 73 PHE A CA 1
ATOM 598 C C . PHE A 1 73 ? 2.920 -3.308 8.846 1.00 80.94 73 PHE A C 1
ATOM 600 O O . PHE A 1 73 ? 2.425 -3.283 9.968 1.00 80.94 73 PHE A O 1
ATOM 607 N N . ASN A 1 74 ? 2.624 -4.263 7.958 1.00 80.75 74 ASN A N 1
ATOM 608 C CA . ASN A 1 74 ? 1.652 -5.325 8.236 1.00 80.75 74 ASN A CA 1
ATOM 609 C C . ASN A 1 74 ? 2.064 -6.171 9.456 1.00 80.75 74 ASN A C 1
ATOM 611 O O . ASN A 1 74 ? 1.259 -6.440 10.345 1.00 80.75 74 ASN A O 1
ATOM 615 N N . LYS A 1 75 ? 3.352 -6.534 9.555 1.00 79.25 75 LYS A N 1
ATOM 616 C CA . LYS A 1 75 ? 3.889 -7.251 10.723 1.00 79.25 75 LYS A CA 1
ATOM 617 C C . LYS A 1 75 ? 3.833 -6.403 11.999 1.00 79.25 75 LYS A C 1
ATOM 619 O O . LYS A 1 75 ? 3.517 -6.930 13.063 1.00 79.25 75 LYS A O 1
ATOM 624 N N . TYR A 1 76 ? 4.165 -5.117 11.900 1.00 83.12 76 TYR A N 1
ATOM 625 C CA . TYR A 1 76 ? 4.138 -4.196 13.035 1.00 83.12 76 TYR A CA 1
ATOM 626 C C . TYR A 1 76 ? 2.714 -3.986 13.566 1.00 83.12 76 TYR A C 1
ATOM 628 O O . TYR A 1 76 ? 2.495 -4.121 14.767 1.00 83.12 76 TYR A O 1
ATOM 636 N N . SER A 1 77 ? 1.749 -3.737 12.677 1.00 82.44 77 SER A N 1
ATOM 637 C CA . SER A 1 77 ? 0.327 -3.598 13.012 1.00 82.44 77 SER A CA 1
ATOM 638 C C . SER A 1 77 ? -0.201 -4.860 13.696 1.00 82.44 77 SER A C 1
ATOM 640 O O . SER A 1 77 ? -0.697 -4.767 14.814 1.00 82.44 77 SER A O 1
ATOM 642 N N . ALA A 1 78 ? 0.020 -6.048 13.123 1.00 79.81 78 ALA A N 1
ATOM 643 C CA . ALA A 1 78 ? -0.416 -7.307 13.734 1.00 79.81 78 ALA A CA 1
ATOM 644 C C . ALA A 1 78 ? 0.156 -7.526 15.150 1.00 79.81 78 ALA A C 1
ATOM 646 O O . ALA A 1 78 ? -0.555 -7.959 16.056 1.00 79.81 78 ALA A O 1
ATOM 647 N N . ALA A 1 79 ? 1.437 -7.206 15.365 1.00 82.19 79 ALA A N 1
ATOM 648 C CA . ALA A 1 79 ? 2.060 -7.322 16.682 1.00 82.19 79 ALA A CA 1
ATOM 649 C C . ALA A 1 79 ? 1.512 -6.297 17.688 1.00 82.19 79 ALA A C 1
ATOM 651 O O . ALA A 1 79 ? 1.407 -6.599 18.876 1.00 82.19 79 ALA A O 1
ATOM 652 N N . LEU A 1 80 ? 1.185 -5.089 17.228 1.00 85.56 80 LEU A N 1
ATOM 653 C CA . LEU A 1 80 ? 0.594 -4.037 18.049 1.00 85.56 80 LEU A CA 1
ATOM 654 C C . LEU A 1 80 ? -0.818 -4.425 18.502 1.00 85.56 80 LEU A C 1
ATOM 656 O O . LEU A 1 80 ? -1.093 -4.349 19.696 1.00 85.56 80 LEU A O 1
ATOM 660 N N . HIS A 1 81 ? -1.649 -4.931 17.588 1.00 81.69 81 HIS A N 1
ATOM 661 C CA . HIS A 1 81 ? -2.985 -5.450 17.895 1.00 81.69 81 HIS A CA 1
ATOM 662 C C . HIS A 1 81 ? -2.931 -6.551 18.963 1.00 81.69 81 HIS A C 1
ATOM 664 O O . HIS A 1 81 ? -3.629 -6.481 19.971 1.00 81.69 81 HIS A O 1
ATOM 670 N N . LEU A 1 82 ? -2.010 -7.512 18.821 1.00 78.12 82 LEU A N 1
ATOM 671 C CA . LEU A 1 82 ? -1.830 -8.582 19.808 1.00 78.12 82 LEU A CA 1
ATOM 672 C C . LEU A 1 82 ? -1.435 -8.041 21.194 1.00 78.12 82 LEU A C 1
ATOM 674 O O . LEU A 1 82 ? -1.983 -8.469 22.204 1.00 78.12 82 LEU A O 1
ATOM 678 N N . LYS A 1 83 ? -0.505 -7.080 21.251 1.00 84.25 83 LYS A N 1
ATOM 679 C CA . LYS A 1 83 ? -0.061 -6.467 22.515 1.00 84.25 83 LYS A CA 1
ATOM 680 C C . LYS A 1 83 ? -1.167 -5.668 23.201 1.00 84.25 83 LYS A C 1
ATOM 682 O O . LYS A 1 83 ? -1.264 -5.714 24.424 1.00 84.25 83 LYS A O 1
ATOM 687 N N . ILE A 1 84 ? -1.974 -4.926 22.439 1.00 84.19 84 ILE A N 1
ATOM 688 C CA . ILE A 1 84 ? -3.123 -4.192 22.984 1.00 84.19 84 ILE A CA 1
ATOM 689 C C . ILE A 1 84 ? -4.159 -5.179 23.509 1.00 84.19 84 ILE A C 1
ATOM 691 O O . ILE A 1 84 ? -4.623 -5.008 24.630 1.00 84.19 84 ILE A O 1
ATOM 695 N N . ASN A 1 85 ? -4.463 -6.237 22.757 1.00 79.69 85 ASN A N 1
ATOM 696 C CA . ASN A 1 85 ? -5.403 -7.263 23.199 1.00 79.69 85 ASN A CA 1
ATOM 697 C C . ASN A 1 85 ? -4.947 -7.942 24.494 1.00 79.69 85 ASN A C 1
ATOM 699 O O . ASN A 1 85 ? -5.772 -8.148 25.382 1.00 79.69 85 ASN A O 1
ATOM 703 N N . GLU A 1 86 ? -3.649 -8.219 24.642 1.00 81.25 86 GLU A N 1
ATOM 704 C CA . GLU A 1 86 ? -3.072 -8.745 25.886 1.00 81.25 86 GLU A CA 1
ATOM 705 C C . GLU A 1 86 ? -3.242 -7.751 27.052 1.00 81.25 86 GLU A C 1
ATOM 707 O O . GLU A 1 86 ? -3.732 -8.123 28.114 1.00 81.25 86 GLU A O 1
ATOM 712 N N . LEU A 1 87 ? -2.904 -6.468 26.853 1.00 81.81 87 LEU A N 1
ATOM 713 C CA . LEU A 1 87 ? -3.051 -5.423 27.880 1.00 81.81 87 LEU A CA 1
ATOM 714 C C . LEU A 1 87 ? -4.511 -5.185 28.286 1.00 81.81 87 LEU A C 1
ATOM 716 O O . LEU A 1 87 ? -4.800 -4.998 29.467 1.00 81.81 87 LEU A O 1
ATOM 720 N N . VAL A 1 88 ? -5.426 -5.183 27.317 1.00 77.75 88 VAL A N 1
ATOM 721 C CA . VAL A 1 88 ? -6.865 -5.015 27.545 1.00 77.75 88 VAL A CA 1
ATOM 722 C C . VAL A 1 88 ? -7.418 -6.222 28.299 1.00 77.75 88 VAL A C 1
ATOM 724 O O . VAL A 1 88 ? -8.139 -6.041 29.275 1.00 77.75 88 VAL A O 1
ATOM 727 N N . SER A 1 89 ? -7.032 -7.439 27.908 1.00 72.25 89 SER A N 1
ATOM 728 C CA . SER A 1 89 ? -7.465 -8.676 28.576 1.00 72.25 89 SER A CA 1
ATOM 729 C C . SER A 1 89 ? -6.897 -8.813 29.991 1.00 72.25 89 SER A C 1
ATOM 731 O O . SER A 1 89 ? -7.564 -9.355 30.868 1.00 72.25 89 SER A O 1
ATOM 733 N N . ALA A 1 90 ? -5.692 -8.291 30.243 1.00 75.69 90 ALA A N 1
ATOM 734 C CA . ALA A 1 90 ? -5.081 -8.267 31.571 1.00 75.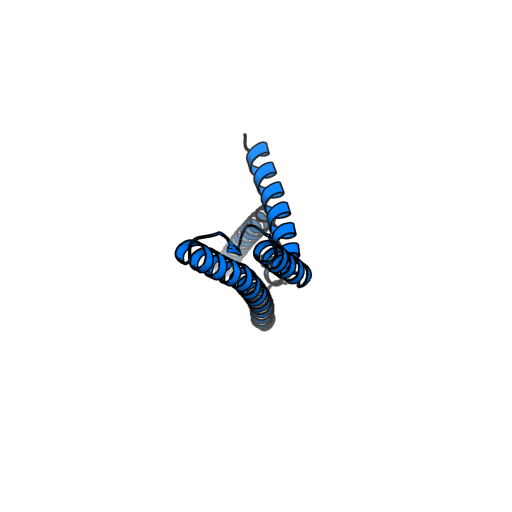69 90 ALA A CA 1
ATOM 735 C C . ALA A 1 90 ? -5.778 -7.298 32.550 1.00 75.69 90 ALA A C 1
ATOM 737 O O . ALA A 1 90 ? -5.527 -7.364 33.754 1.00 75.69 90 ALA A O 1
ATOM 738 N N . HIS A 1 91 ? -6.651 -6.402 32.070 1.00 74.62 91 HIS A N 1
ATOM 739 C CA . HIS A 1 91 ? -7.446 -5.520 32.921 1.00 74.62 91 HIS A CA 1
ATOM 740 C C . HIS A 1 91 ? -8.820 -6.153 33.215 1.00 74.62 91 HIS A C 1
ATOM 742 O O . HIS A 1 91 ? -9.628 -6.376 32.316 1.00 74.62 91 HIS A O 1
ATOM 748 N N . GLU A 1 92 ? -9.088 -6.418 34.497 1.00 55.22 92 GLU A N 1
ATOM 749 C CA . GLU A 1 92 ? -10.055 -7.373 35.088 1.00 55.22 92 GLU A CA 1
ATOM 750 C C . GLU A 1 92 ? -11.551 -7.279 34.683 1.00 55.22 92 GLU A C 1
ATOM 752 O O . GLU A 1 92 ? -12.373 -8.023 35.215 1.00 55.22 92 GLU A O 1
ATOM 757 N N . LYS A 1 93 ? -11.949 -6.402 33.750 1.00 53.81 93 LYS A N 1
ATOM 758 C CA . LYS A 1 93 ? -13.328 -6.282 33.224 1.00 53.81 93 LYS A CA 1
ATOM 759 C C . LYS A 1 93 ? -13.406 -5.811 31.763 1.00 53.81 93 LYS A C 1
ATOM 761 O O . LYS A 1 93 ? -14.392 -5.177 31.376 1.00 53.81 93 LYS A O 1
ATOM 766 N N . ALA A 1 94 ? -12.409 -6.080 30.922 1.00 54.06 94 ALA A N 1
ATOM 767 C CA . ALA A 1 94 ? -12.602 -5.873 29.489 1.00 54.06 94 ALA A CA 1
ATOM 768 C C . ALA A 1 94 ? -13.627 -6.891 28.964 1.00 54.06 94 ALA A C 1
ATOM 770 O O . ALA A 1 94 ? -13.352 -8.083 28.867 1.00 54.06 94 ALA A O 1
ATOM 771 N N . SER A 1 95 ? -14.844 -6.427 28.668 1.00 53.75 95 SER A N 1
ATOM 772 C CA . SER A 1 95 ? -15.854 -7.246 27.991 1.00 53.75 95 SER A CA 1
ATOM 773 C C . SER A 1 95 ? -15.234 -7.835 26.723 1.00 53.75 95 SER A C 1
ATOM 775 O O . SER A 1 95 ? -14.683 -7.081 25.918 1.00 53.75 95 SER A O 1
ATOM 777 N N . ASN A 1 96 ? -15.350 -9.152 26.520 1.00 55.50 96 ASN A N 1
ATOM 778 C CA . ASN A 1 96 ? -14.877 -9.867 25.321 1.00 55.50 96 ASN A CA 1
ATOM 779 C C . ASN A 1 96 ?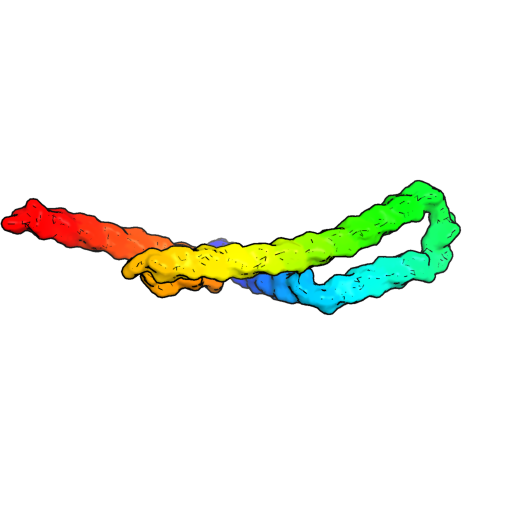 -15.292 -9.186 23.998 1.00 55.50 96 ASN A C 1
ATOM 781 O O . ASN A 1 96 ? -14.663 -9.390 22.965 1.00 55.50 96 ASN A O 1
ATOM 785 N N . GLU A 1 97 ? -16.341 -8.361 24.031 1.00 53.50 97 GLU A N 1
ATOM 786 C CA . GLU A 1 97 ? -16.832 -7.556 22.913 1.00 53.50 97 GLU A CA 1
ATOM 787 C C . GLU A 1 97 ? -15.829 -6.498 22.406 1.00 53.50 97 GLU A C 1
ATOM 789 O O . GLU A 1 97 ? -15.832 -6.189 21.216 1.00 53.50 97 GLU A O 1
ATOM 794 N N . LEU A 1 98 ? -14.955 -5.969 23.274 1.00 57.03 98 LEU A N 1
ATOM 795 C CA . LEU A 1 98 ? -13.943 -4.958 22.922 1.00 57.03 98 LEU A CA 1
ATOM 796 C C . LEU A 1 98 ? -12.623 -5.573 22.441 1.00 57.03 98 LEU A C 1
ATOM 798 O O . LEU A 1 98 ? -11.922 -4.957 21.646 1.00 57.03 98 LEU A O 1
ATOM 802 N N . VAL A 1 99 ? -12.302 -6.794 22.875 1.00 57.25 99 VAL A N 1
ATOM 803 C CA . VAL A 1 99 ? -11.047 -7.494 22.529 1.00 57.25 99 VAL A CA 1
ATOM 804 C C . VAL A 1 99 ? -10.974 -7.848 21.034 1.00 57.25 99 VAL A C 1
ATOM 806 O O . VAL A 1 99 ? -9.890 -8.045 20.496 1.00 57.25 99 VAL A O 1
ATOM 809 N N . ASN A 1 100 ? -12.112 -7.873 20.328 1.00 58.72 100 ASN A N 1
ATOM 810 C CA . ASN A 1 100 ? -12.163 -8.119 18.881 1.00 58.72 100 ASN A CA 1
ATOM 811 C C . ASN A 1 100 ? -12.791 -6.962 18.084 1.00 58.72 100 ASN A C 1
ATOM 813 O O . ASN A 1 100 ? -13.357 -7.169 17.010 1.00 58.72 100 ASN A O 1
ATOM 817 N N . VAL A 1 101 ? -12.721 -5.740 18.621 1.00 61.91 101 VAL A N 1
ATOM 818 C CA . VAL A 1 101 ? -13.332 -4.549 18.010 1.00 61.91 101 VAL A CA 1
ATOM 819 C C . VAL A 1 101 ? -12.722 -4.204 16.646 1.00 61.91 101 VAL A C 1
ATOM 821 O O . VAL A 1 101 ? -13.414 -3.712 15.766 1.00 61.91 101 VAL A O 1
ATOM 824 N N . GLU A 1 102 ? -11.452 -4.543 16.428 1.00 59.97 102 GLU A N 1
ATOM 825 C CA . GLU A 1 102 ? -10.708 -4.235 15.198 1.00 59.97 102 GLU A CA 1
ATOM 826 C C . GLU A 1 102 ? -11.075 -5.134 14.008 1.00 59.97 102 GLU A C 1
ATOM 828 O O . GLU A 1 102 ? -10.716 -4.831 12.874 1.00 59.97 102 GLU A O 1
ATOM 833 N N . GLN A 1 103 ? -11.791 -6.237 14.251 1.00 57.16 103 GLN A N 1
ATOM 834 C CA . GLN A 1 103 ? -12.309 -7.115 13.195 1.00 57.16 103 GLN A CA 1
ATOM 835 C C . GLN A 1 103 ? -13.759 -6.811 12.812 1.00 57.16 103 GLN A C 1
ATOM 837 O O . GLN A 1 103 ? -14.290 -7.447 11.902 1.00 57.16 103 GLN A O 1
ATOM 842 N N . LYS A 1 104 ? -14.411 -5.879 13.516 1.00 57.22 104 LYS A N 1
ATOM 843 C CA . LYS A 1 104 ? -15.797 -5.503 13.253 1.00 57.22 104 LYS A CA 1
ATOM 844 C C . LYS A 1 104 ? -15.866 -4.515 12.095 1.00 57.22 104 LYS A C 1
ATOM 846 O O . LYS A 1 104 ? -15.051 -3.603 11.979 1.00 57.22 104 LYS A O 1
ATOM 851 N N . THR A 1 105 ? -16.871 -4.709 11.257 1.00 58.66 105 THR A N 1
ATOM 852 C CA . THR A 1 105 ? -17.217 -3.816 10.148 1.00 58.66 105 THR A CA 1
ATOM 853 C C . THR A 1 105 ? -17.609 -2.432 10.686 1.00 58.66 105 THR A C 1
ATOM 855 O O . THR A 1 105 ? -18.048 -2.323 11.834 1.00 58.66 105 THR A O 1
ATOM 858 N N . GLU A 1 106 ? -17.511 -1.360 9.893 1.00 55.69 106 GLU A N 1
ATOM 859 C CA . GLU A 1 106 ? -17.805 0.002 10.381 1.00 55.69 106 GLU A CA 1
ATOM 860 C C . GLU A 1 106 ? -19.248 0.159 10.919 1.00 55.69 106 GLU A C 1
ATOM 862 O O . GLU A 1 106 ? -19.501 0.880 11.889 1.00 55.69 106 GLU A O 1
ATOM 867 N N . GLU A 1 107 ? -20.206 -0.575 10.342 1.00 56.88 107 GLU A N 1
ATOM 868 C CA . GLU A 1 107 ? -21.587 -0.646 10.841 1.00 56.88 107 GLU A CA 1
ATOM 869 C C . GLU A 1 107 ? -21.698 -1.404 12.175 1.00 56.88 107 GLU A C 1
ATOM 871 O O . GLU A 1 107 ? -22.389 -0.945 13.085 1.00 56.88 107 GLU A O 1
ATOM 876 N N . GLU A 1 108 ? -20.964 -2.508 12.338 1.00 61.72 108 GLU A N 1
ATOM 877 C CA . GLU A 1 108 ? -20.931 -3.291 13.583 1.00 61.72 108 GLU A CA 1
ATOM 878 C C . GLU A 1 108 ? -20.223 -2.533 14.715 1.00 61.72 108 GLU A C 1
ATOM 880 O O . GLU A 1 108 ? -20.590 -2.670 15.882 1.00 61.72 108 GLU A O 1
ATOM 885 N N . LEU A 1 109 ? -19.230 -1.705 14.380 1.00 65.69 109 LEU A N 1
ATOM 886 C CA . LEU A 1 109 ? -18.576 -0.766 15.294 1.00 65.69 109 LEU A CA 1
ATOM 887 C C . LEU A 1 109 ? -19.554 0.304 15.791 1.00 65.69 109 LEU A C 1
ATOM 889 O O . LEU A 1 109 ? -19.584 0.600 16.987 1.00 65.69 109 LEU A O 1
ATOM 893 N N . LYS A 1 110 ? -20.387 0.859 14.900 1.00 66.38 110 LYS A N 1
ATOM 894 C CA . LYS A 1 110 ? -21.441 1.821 15.270 1.00 66.38 110 LYS A CA 1
ATOM 895 C C . LYS A 1 110 ? -22.522 1.181 16.137 1.00 66.38 110 LYS A C 1
ATOM 897 O O . LYS A 1 110 ? -22.975 1.805 17.095 1.00 66.38 110 LYS A O 1
ATOM 902 N N . GLU A 1 111 ? -22.927 -0.048 15.831 1.00 67.50 111 GLU A N 1
ATOM 903 C CA . GLU A 1 111 ? -23.902 -0.785 16.639 1.00 67.50 111 GLU A CA 1
ATOM 904 C C . GLU A 1 111 ? -23.343 -1.124 18.028 1.00 67.50 111 GLU A C 1
ATOM 906 O O . GLU A 1 111 ? -24.013 -0.902 19.038 1.00 67.50 111 GLU A O 1
ATOM 911 N N . LEU A 1 112 ? -22.078 -1.548 18.096 1.00 66.44 112 LEU A N 1
ATOM 912 C CA . LEU A 1 112 ? -21.369 -1.775 19.352 1.00 66.44 112 LEU A CA 1
ATOM 913 C C . LEU A 1 112 ? -21.279 -0.491 20.188 1.00 66.44 112 LEU A C 1
ATOM 915 O O . LEU A 1 112 ? -21.624 -0.507 21.368 1.00 66.44 112 LEU A O 1
ATOM 919 N N . ALA A 1 113 ? -20.876 0.628 19.579 1.00 65.38 113 ALA A N 1
ATOM 920 C CA . ALA A 1 113 ? -20.802 1.926 20.251 1.00 65.38 113 ALA A CA 1
ATOM 921 C C . ALA A 1 113 ? -22.165 2.347 20.822 1.00 65.38 113 ALA A C 1
ATOM 923 O O . ALA A 1 113 ? -22.255 2.751 21.981 1.00 65.38 113 ALA A O 1
ATOM 924 N N . LYS A 1 114 ? -23.239 2.160 20.048 1.00 67.56 114 LYS A N 1
ATOM 925 C CA . LYS A 1 114 ? -24.608 2.476 20.468 1.00 67.56 114 LYS A CA 1
ATOM 926 C C . LYS A 1 114 ? -25.081 1.601 21.634 1.00 67.56 114 LYS A C 1
ATOM 928 O O . LYS A 1 114 ? -25.695 2.106 22.572 1.00 67.56 114 LYS A O 1
ATOM 933 N N . ASN A 1 115 ? -24.770 0.305 21.610 1.00 67.75 115 ASN A N 1
ATOM 934 C CA . ASN A 1 115 ? -25.097 -0.619 22.699 1.00 67.75 115 ASN A CA 1
ATOM 935 C C . ASN A 1 115 ? -24.300 -0.301 23.975 1.00 67.75 115 ASN A C 1
ATOM 937 O O . ASN A 1 115 ? -24.830 -0.419 25.082 1.00 67.75 115 ASN A O 1
ATOM 941 N N . TYR A 1 116 ? -23.048 0.142 23.836 1.00 64.81 116 TYR A N 1
ATOM 942 C CA . TYR A 1 116 ? -22.232 0.616 24.954 1.00 64.81 116 TYR A CA 1
ATOM 943 C C . TYR A 1 116 ? -22.772 1.908 25.568 1.00 64.81 116 TYR A C 1
ATOM 945 O O . TYR A 1 116 ? -22.858 2.003 26.792 1.00 64.81 116 TYR A O 1
ATOM 953 N N . GLU A 1 117 ? -23.168 2.883 24.748 1.00 65.19 117 GLU A N 1
ATOM 954 C CA . GLU A 1 117 ? -23.814 4.108 25.228 1.00 65.19 117 GLU A CA 1
ATOM 955 C C . GLU A 1 117 ? -25.117 3.790 25.970 1.00 65.19 117 GLU A C 1
ATOM 957 O O . GLU A 1 117 ? -25.308 4.263 27.090 1.00 65.19 117 GLU A O 1
ATOM 962 N N . ALA A 1 118 ? -25.961 2.911 25.420 1.00 66.88 118 ALA A N 1
ATOM 963 C CA . ALA A 1 118 ? -27.207 2.488 26.060 1.00 66.88 118 ALA A CA 1
ATOM 964 C C . ALA A 1 118 ? -26.971 1.825 27.431 1.00 66.88 118 ALA A C 1
ATOM 966 O O . ALA A 1 118 ? -27.572 2.234 28.426 1.00 66.88 118 ALA A O 1
ATOM 967 N N . LYS A 1 119 ? -26.025 0.881 27.526 1.00 61.50 119 LYS A N 1
ATOM 968 C CA . LYS A 1 119 ? -25.663 0.234 28.803 1.00 61.50 119 LYS A CA 1
ATOM 969 C C . LYS A 1 119 ? -25.091 1.229 29.821 1.00 61.50 119 LYS A C 1
ATOM 971 O O . LYS A 1 119 ? -25.317 1.092 31.026 1.00 61.50 119 LYS A O 1
ATOM 976 N N . LYS A 1 120 ? -24.354 2.248 29.363 1.00 58.69 120 LYS A N 1
ATOM 977 C CA . LYS A 1 120 ? -23.793 3.296 30.231 1.00 58.69 120 LYS A CA 1
ATOM 978 C C . LYS A 1 120 ? -24.896 4.183 30.815 1.00 58.69 120 LYS A C 1
ATOM 980 O O . LYS A 1 120 ? -24.813 4.549 31.986 1.00 58.69 120 LYS A O 1
ATOM 985 N N . HIS A 1 121 ? -25.936 4.463 30.031 1.00 57.75 121 HIS A N 1
ATOM 986 C CA . HIS A 1 121 ? -27.131 5.173 30.485 1.00 57.75 121 HIS A CA 1
ATOM 987 C C . HIS A 1 121 ? -27.941 4.356 31.506 1.00 57.75 121 HIS A C 1
ATOM 989 O O . HIS A 1 121 ? -28.279 4.884 32.563 1.00 57.75 121 HIS A O 1
ATOM 995 N N . GLU A 1 122 ? -28.154 3.057 31.277 1.00 58.97 122 GLU A N 1
ATOM 996 C CA . GLU A 1 122 ? -28.853 2.182 32.238 1.00 58.97 122 GLU A CA 1
ATOM 997 C C . GLU A 1 122 ? -28.099 2.044 33.571 1.00 58.97 122 GLU A C 1
ATOM 999 O O . GLU A 1 122 ? -28.698 2.084 34.647 1.00 58.97 122 GLU A O 1
ATOM 1004 N N . SER A 1 123 ? -26.766 1.962 33.516 1.00 55.69 123 SER A N 1
ATOM 1005 C CA . SER A 1 123 ? -25.903 1.904 34.706 1.00 55.69 123 SER A CA 1
ATOM 1006 C C . SER A 1 123 ? -25.944 3.199 35.532 1.00 55.69 123 SER A C 1
ATOM 1008 O O . SER A 1 123 ? -25.809 3.162 36.755 1.00 55.69 123 SER A O 1
ATOM 1010 N N . GLN A 1 124 ? -26.141 4.354 34.883 1.00 53.53 124 GLN A N 1
ATOM 1011 C CA . GLN A 1 124 ? -26.263 5.651 35.558 1.00 53.53 124 GLN A CA 1
ATOM 1012 C C . GLN A 1 124 ? -27.651 5.874 36.178 1.00 53.53 124 GLN A C 1
ATOM 1014 O O . GLN A 1 124 ? -27.739 6.487 37.243 1.00 53.53 124 GLN A O 1
ATOM 1019 N N . ASP A 1 125 ? -28.718 5.347 35.571 1.00 55.28 125 ASP A N 1
ATOM 1020 C CA . ASP A 1 125 ? -30.071 5.408 36.142 1.00 55.28 125 ASP A CA 1
ATOM 1021 C C . ASP A 1 125 ? -30.264 4.428 37.312 1.00 55.28 125 ASP A C 1
ATOM 1023 O O . ASP A 1 125 ? -30.927 4.764 38.297 1.00 55.28 125 ASP A O 1
ATOM 1027 N N . ALA A 1 126 ? -29.625 3.254 37.272 1.00 57.25 126 ALA A N 1
ATOM 1028 C CA . ALA A 1 126 ? -29.615 2.319 38.400 1.00 57.25 126 ALA A CA 1
ATOM 1029 C C . ALA A 1 126 ? -28.869 2.889 39.625 1.00 57.25 126 ALA A C 1
ATOM 1031 O O . ALA A 1 126 ? -29.334 2.748 40.757 1.00 57.25 126 ALA A O 1
ATOM 1032 N N . GLY A 1 127 ? -27.758 3.604 39.406 1.00 53.94 127 GLY A N 1
ATOM 1033 C CA . GLY A 1 127 ? -27.004 4.271 40.475 1.00 53.94 127 GLY A CA 1
ATOM 1034 C C . GLY A 1 127 ? -27.738 5.454 41.118 1.00 53.94 127 GLY A C 1
ATOM 1035 O O . GLY A 1 127 ? -27.559 5.706 42.306 1.00 53.94 127 GLY A O 1
ATOM 1036 N N . LYS A 1 128 ? -28.603 6.159 40.374 1.00 52.22 128 LYS A N 1
ATOM 1037 C CA . LYS A 1 128 ? -29.442 7.236 40.931 1.00 52.22 128 LYS A CA 1
ATOM 1038 C C . LYS A 1 128 ? -30.616 6.717 41.759 1.00 52.22 128 LYS A C 1
ATOM 1040 O O . LYS A 1 128 ? -30.960 7.357 42.745 1.00 52.22 128 LYS A O 1
ATOM 1045 N N . LYS A 1 129 ? -31.201 5.571 41.394 1.00 52.72 129 LYS A N 1
ATOM 1046 C CA . LYS A 1 129 ? -32.285 4.944 42.170 1.00 52.72 129 LYS A CA 1
ATOM 1047 C C . LYS A 1 129 ? -31.788 4.336 43.484 1.00 52.72 129 LYS A C 1
ATOM 1049 O O . LYS A 1 129 ? -32.442 4.511 44.498 1.00 52.72 129 LYS A O 1
ATOM 1054 N N . ALA A 1 130 ? -30.599 3.731 43.490 1.00 53.31 130 ALA A N 1
ATOM 1055 C CA . ALA A 1 130 ? -29.985 3.185 44.707 1.00 53.31 130 ALA A CA 1
ATOM 1056 C C . ALA A 1 130 ? -29.444 4.253 45.683 1.00 53.31 130 ALA A C 1
ATOM 1058 O O . ALA A 1 130 ? -29.143 3.934 46.823 1.00 53.31 130 ALA A O 1
ATOM 1059 N N . ALA A 1 131 ? -29.291 5.509 45.244 1.00 52.38 131 ALA A N 1
ATOM 1060 C CA . ALA A 1 131 ? -28.905 6.635 46.102 1.00 52.38 131 ALA A CA 1
ATOM 1061 C C . ALA A 1 131 ? -30.115 7.432 46.641 1.00 52.38 131 ALA A C 1
ATOM 1063 O O . ALA A 1 131 ? -29.925 8.442 47.318 1.00 52.38 131 ALA A O 1
ATOM 1064 N N . GLN A 1 132 ? -31.340 7.022 46.289 1.00 48.97 132 GLN A N 1
ATOM 1065 C CA . GLN A 1 132 ? -32.601 7.640 46.721 1.00 48.97 132 GLN A CA 1
ATOM 1066 C C . GLN A 1 132 ? -33.460 6.724 47.620 1.00 48.97 132 GLN A C 1
ATOM 1068 O O . GLN A 1 132 ? -34.499 7.184 48.092 1.00 48.97 132 GLN A O 1
ATOM 1073 N N . GLU A 1 133 ? -33.027 5.484 47.872 1.00 42.62 133 GLU A N 1
ATOM 1074 C CA . GLU A 1 133 ? -33.509 4.605 48.958 1.00 42.62 133 GLU A CA 1
ATOM 1075 C C . GLU A 1 133 ? -32.546 4.655 50.151 1.00 42.62 133 GLU A C 1
ATOM 1077 O O . GLU A 1 133 ? -33.041 4.605 51.300 1.00 42.62 133 GLU A O 1
#

Sequence (133 aa):
MKNFAQKLELFFEKFVNVSLRVYGSPFTFLIAVIMVVAYVSTPGFYRQSTHDILRDIFLCISFISFFIIQKAFNKYSAALHLKINELVSAHEKASNELVNVEQKTEEELKELAKNYEAKKHESQDAGKKAAQE

pLDDT: mean 73.04, std 12.0, range [42.62, 90.75]

Secondary structure (DSSP, 8-state):
-HHHHHHHHHHHHHHHHHHHHHHTSHHHHHHHHHHHHHHHTSTTGGGS-HHHHHHHHHHHHHHHHHHHHHHHHHHHHHHHHHHHHHHHHTSTT--HHHHTGGGS-HHHHHHHHHHHHHHHHHHHHHHHHTT--

Foldseek 3Di:
DVVVVVVVLVVVVVVVVVVLVLLLDPVVLVVLVVVLVVVCPDPCQVVDDPVVNVVSVVVSVVSNVVSVVSNVVSVVVVVVLVVVLVVLVVPPDNDPCVSCLVVDRPVRNVVVVVVVVVVVVVVVVVVVVVVVD